Protein AF-A0A382XAJ9-F1 (afdb_monomer_lite)

Secondary structure (DSSP, 8-state):
----HHHHHHHHT--HHHHHHHHT-SS----HHHHHHHHHHHHTT--------S-------------SSHHHHHHHHHHHH-

Organism: NCBI:txid408172

pLDDT: mean 84.81, std 12.37, range [48.53, 96.56]

Sequence (82 aa):
MRVTLKHIADDTGLSIATVSRALSRQKRNHSTSEEKIYASARKLGYPLLTNSGENQQLSIALVMKLFEGEFYASLINGFYEA

Radius of gyration: 21.7 Å; chains: 1; bounding box: 43×24×56 Å

Structure (mmCIF, N/CA/C/O backbone):
data_AF-A0A382XAJ9-F1
#
_entry.id   AF-A0A382XAJ9-F1
#
loop_
_atom_site.group_PDB
_atom_site.id
_atom_site.type_symbol
_atom_site.label_atom_id
_atom_site.label_alt_id
_atom_site.label_comp_id
_atom_site.label_asym_id
_atom_site.label_entity_id
_atom_site.label_seq_id
_atom_site.pdbx_PDB_ins_code
_atom_site.Cartn_x
_atom_site.Cartn_y
_atom_site.Cartn_z
_atom_site.occupancy
_atom_site.B_iso_or_equiv
_atom_site.auth_seq_id
_atom_site.auth_comp_id
_atom_site.auth_asym_id
_atom_site.auth_atom_id
_atom_site.pdbx_PDB_model_num
ATOM 1 N N . MET A 1 1 ? -11.931 -13.255 0.520 1.00 75.44 1 MET A N 1
ATOM 2 C CA . MET A 1 1 ? -12.695 -12.073 0.987 1.00 75.44 1 MET A CA 1
ATOM 3 C C . MET A 1 1 ? -11.704 -10.967 1.327 1.00 75.44 1 MET A C 1
ATOM 5 O O . MET A 1 1 ? -10.698 -11.271 1.954 1.00 75.44 1 MET A O 1
ATOM 9 N N . ARG A 1 2 ? -11.917 -9.726 0.868 1.00 84.31 2 ARG A N 1
ATOM 10 C CA . ARG A 1 2 ? -10.975 -8.614 1.105 1.00 84.31 2 ARG A CA 1
ATOM 11 C C . ARG A 1 2 ? -11.219 -8.002 2.487 1.00 84.31 2 ARG A C 1
ATOM 13 O O . ARG A 1 2 ? -12.368 -7.778 2.862 1.00 84.31 2 ARG A O 1
ATOM 20 N N . VAL A 1 3 ? -10.154 -7.731 3.236 1.00 91.88 3 VAL A N 1
ATOM 21 C CA . VAL A 1 3 ? -10.260 -7.081 4.550 1.00 91.88 3 VAL A CA 1
ATOM 22 C C . VAL A 1 3 ? -10.624 -5.605 4.385 1.00 91.88 3 VAL A C 1
ATOM 24 O O . VAL A 1 3 ? -10.104 -4.931 3.498 1.00 91.88 3 VAL A O 1
ATOM 27 N N . THR A 1 4 ? -11.537 -5.112 5.224 1.00 94.12 4 THR A N 1
ATOM 28 C CA . THR A 1 4 ? -12.058 -3.738 5.193 1.00 94.12 4 THR A CA 1
ATOM 29 C C . THR A 1 4 ? -11.716 -2.993 6.485 1.00 94.12 4 THR A C 1
ATOM 31 O O . THR A 1 4 ? -11.345 -3.608 7.485 1.00 94.12 4 THR A O 1
ATOM 34 N N . LEU A 1 5 ? -11.905 -1.668 6.491 1.00 95.00 5 LEU A N 1
ATOM 35 C CA . LEU A 1 5 ? -11.765 -0.839 7.697 1.00 95.00 5 LEU A CA 1
ATOM 36 C C . LEU A 1 5 ? -12.667 -1.309 8.847 1.00 95.00 5 LEU A C 1
ATOM 38 O O . LEU A 1 5 ? -12.295 -1.163 10.007 1.00 95.00 5 LEU A O 1
ATOM 42 N N . LYS A 1 6 ? -13.829 -1.897 8.527 1.00 95.88 6 LYS A N 1
ATOM 43 C CA . LYS A 1 6 ? -14.756 -2.444 9.522 1.00 95.88 6 LYS A CA 1
ATOM 44 C C . LYS A 1 6 ? -14.128 -3.602 10.297 1.00 95.88 6 LYS A C 1
ATOM 46 O O . LYS A 1 6 ? -14.208 -3.611 11.512 1.00 95.88 6 LYS A O 1
ATOM 51 N N . HIS A 1 7 ? -13.426 -4.515 9.628 1.00 95.75 7 HIS A N 1
ATOM 52 C CA . HIS A 1 7 ? -12.780 -5.634 10.324 1.00 95.75 7 HIS A CA 1
ATOM 53 C C . HIS A 1 7 ? -11.700 -5.166 11.307 1.00 95.75 7 HIS A C 1
ATOM 55 O O . HIS A 1 7 ? -11.554 -5.740 12.378 1.00 95.75 7 HIS A O 1
ATOM 61 N N . ILE A 1 8 ? -10.962 -4.106 10.962 1.00 95.81 8 ILE A N 1
ATOM 62 C CA . ILE A 1 8 ? -9.965 -3.514 11.865 1.00 95.81 8 ILE A CA 1
ATOM 63 C C . ILE A 1 8 ? -10.658 -2.809 13.037 1.00 95.81 8 ILE A C 1
ATOM 65 O O . ILE A 1 8 ? -10.202 -2.908 14.172 1.00 95.81 8 ILE A O 1
ATOM 69 N N . ALA A 1 9 ? -11.762 -2.104 12.781 1.00 96.56 9 ALA A N 1
ATOM 70 C CA . ALA A 1 9 ? -12.574 -1.487 13.828 1.00 96.56 9 ALA A CA 1
ATOM 71 C C . ALA A 1 9 ? -13.098 -2.538 14.821 1.00 96.56 9 ALA A C 1
ATOM 73 O O . ALA A 1 9 ? -12.951 -2.360 16.028 1.00 96.56 9 ALA A O 1
ATOM 74 N N . ASP A 1 10 ? -13.603 -3.662 14.308 1.00 96.56 10 ASP A N 1
ATOM 75 C CA . ASP A 1 10 ? -14.122 -4.770 15.109 1.00 96.56 10 ASP A CA 1
ATOM 76 C C . ASP A 1 10 ? -13.006 -5.462 15.931 1.00 96.56 10 ASP A C 1
ATOM 78 O O . ASP A 1 10 ? -13.210 -5.747 17.107 1.00 96.56 10 ASP A O 1
ATOM 82 N N . ASP A 1 11 ? -11.805 -5.672 15.369 1.00 96.06 11 ASP A N 1
ATOM 83 C CA . ASP A 1 11 ? -10.658 -6.282 16.083 1.00 96.06 11 ASP A CA 1
ATOM 84 C C . ASP A 1 11 ? -10.018 -5.332 17.116 1.00 96.06 11 ASP A C 1
ATOM 86 O O . ASP A 1 11 ? -9.506 -5.783 18.139 1.00 96.06 11 ASP A O 1
ATOM 90 N N . THR A 1 12 ? -10.065 -4.014 16.890 1.00 94.56 12 THR A N 1
ATOM 91 C CA . THR A 1 12 ? -9.470 -3.010 17.799 1.00 94.56 12 THR A CA 1
ATOM 92 C C . THR A 1 12 ? -10.445 -2.417 18.817 1.00 94.56 12 THR A C 1
ATOM 94 O O . THR A 1 12 ? -10.000 -1.785 19.778 1.00 94.56 12 THR A O 1
ATOM 97 N N . GLY A 1 13 ? -11.756 -2.575 18.612 1.00 95.38 13 GLY A N 1
ATOM 98 C CA . GLY A 1 13 ? -12.803 -1.918 19.401 1.00 95.38 13 GLY A CA 1
ATOM 99 C C . GLY A 1 13 ? -12.911 -0.405 19.164 1.00 95.38 13 GLY A C 1
ATOM 100 O O . GLY A 1 13 ? -13.517 0.307 19.965 1.00 95.38 13 GLY A O 1
ATOM 101 N N . LEU A 1 14 ? -12.301 0.115 18.094 1.00 95.12 14 LEU A N 1
ATOM 102 C CA . LEU A 1 14 ? -12.310 1.538 17.750 1.00 95.12 14 LEU A CA 1
ATOM 103 C C . LEU A 1 14 ? -13.343 1.841 16.666 1.00 95.12 14 LEU A C 1
ATOM 105 O O . LEU A 1 14 ? -13.716 0.986 15.873 1.00 95.12 14 LEU A O 1
ATOM 109 N N . SER A 1 15 ? -13.773 3.102 16.574 1.00 96.44 15 SER A N 1
ATOM 110 C CA . SER A 1 15 ? -14.682 3.507 15.498 1.00 96.44 15 SER A CA 1
ATOM 111 C C . SER A 1 15 ? -14.014 3.396 14.120 1.00 96.44 15 SER A C 1
ATOM 113 O O . SER A 1 15 ? -12.828 3.708 13.965 1.00 96.44 15 SER A O 1
ATOM 115 N N . ILE A 1 16 ? -14.798 3.063 13.088 1.00 96.25 16 ILE A N 1
ATOM 116 C CA . ILE A 1 16 ? -14.339 3.038 11.686 1.00 96.25 16 ILE A CA 1
ATOM 117 C C . ILE A 1 16 ? -13.704 4.383 11.294 1.00 96.25 16 ILE A C 1
ATOM 119 O O . ILE A 1 16 ? -12.680 4.412 10.616 1.00 96.25 16 ILE A O 1
ATOM 123 N N . ALA A 1 17 ? -14.255 5.504 11.773 1.00 94.94 17 ALA A N 1
ATOM 124 C CA . ALA A 1 17 ? -13.708 6.836 11.523 1.00 94.94 17 ALA A CA 1
ATOM 125 C C . ALA A 1 17 ? -12.328 7.044 12.173 1.00 94.94 17 ALA A C 1
ATOM 127 O O . ALA A 1 17 ? -11.495 7.771 11.636 1.00 94.94 17 ALA A O 1
ATOM 128 N N . THR A 1 18 ? -12.064 6.436 13.331 1.00 94.06 18 THR A N 1
ATOM 129 C CA . THR A 1 18 ? -10.745 6.474 13.984 1.00 94.06 18 THR A CA 1
ATOM 130 C C . THR A 1 18 ? -9.729 5.659 13.192 1.00 94.06 18 THR A C 1
ATOM 132 O O . THR A 1 18 ? -8.646 6.164 12.903 1.00 94.06 18 THR A 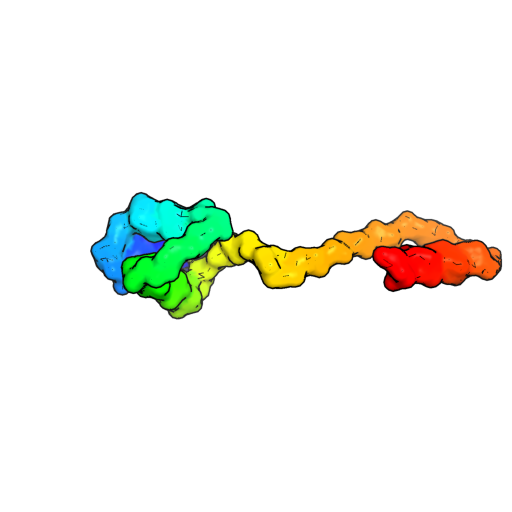O 1
ATOM 135 N N . VAL A 1 19 ? -10.104 4.448 12.770 1.00 94.94 19 VAL A N 1
ATOM 136 C CA . VAL A 1 19 ? -9.270 3.591 11.913 1.00 94.94 19 VAL A CA 1
ATOM 137 C C . VAL A 1 19 ? -8.952 4.296 10.595 1.00 94.94 19 VAL A C 1
ATOM 139 O O . VAL A 1 19 ? -7.787 4.425 10.232 1.00 94.94 19 VAL A O 1
ATOM 142 N N . SER A 1 20 ? -9.971 4.828 9.913 1.00 92.56 20 SER A N 1
ATOM 143 C CA . SER A 1 20 ? -9.802 5.559 8.655 1.00 92.56 20 SER A CA 1
ATOM 144 C C . SER A 1 20 ? -8.834 6.728 8.813 1.00 92.56 20 SER A C 1
ATOM 146 O O . SER A 1 20 ? -7.908 6.855 8.021 1.00 92.56 20 SER A O 1
ATOM 148 N N . ARG A 1 21 ? -9.021 7.557 9.850 1.00 91.25 21 ARG A N 1
ATOM 149 C CA . ARG A 1 21 ? -8.155 8.715 10.119 1.00 91.25 21 ARG A CA 1
ATOM 150 C C . ARG A 1 21 ? -6.713 8.310 10.414 1.00 91.25 21 ARG A C 1
ATOM 152 O O . ARG A 1 21 ? -5.803 9.009 9.989 1.00 91.25 21 ARG A O 1
ATOM 159 N N . ALA A 1 22 ? -6.497 7.218 11.145 1.00 91.38 22 ALA A N 1
ATOM 160 C CA . ALA A 1 22 ? -5.155 6.731 11.458 1.00 91.38 22 ALA A CA 1
ATOM 161 C C . ALA A 1 22 ? -4.424 6.207 10.211 1.00 91.38 22 ALA A C 1
ATOM 163 O O . ALA A 1 22 ? -3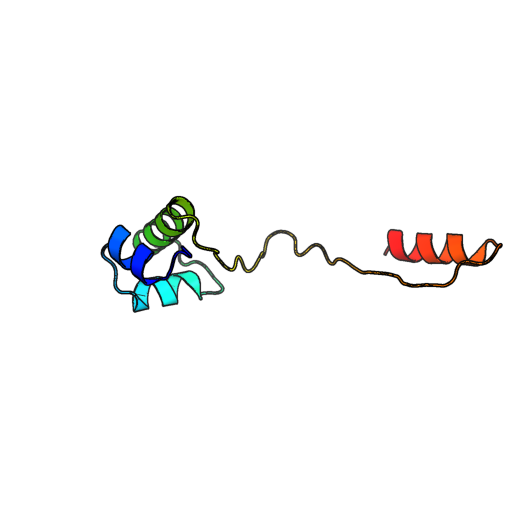.243 6.495 10.027 1.00 91.38 22 ALA A O 1
ATOM 164 N N . LEU A 1 23 ? -5.128 5.478 9.338 1.00 89.00 23 LEU A N 1
ATOM 165 C CA . LEU A 1 23 ? -4.545 4.888 8.129 1.00 89.00 23 LEU A CA 1
ATOM 166 C C . LEU A 1 23 ? -4.384 5.883 6.970 1.00 89.00 23 LEU A C 1
ATOM 168 O O . LEU A 1 23 ? -3.563 5.650 6.090 1.00 89.00 23 LEU A O 1
ATOM 172 N N . SER A 1 24 ? -5.147 6.981 6.948 1.00 86.38 24 SER A N 1
ATOM 173 C CA . SER A 1 24 ? -5.070 8.002 5.891 1.00 86.38 24 SER A CA 1
ATOM 174 C C . SER A 1 24 ? -4.048 9.110 6.163 1.00 86.38 24 SER A C 1
ATOM 176 O O . SER A 1 24 ? -3.852 9.987 5.322 1.00 86.38 24 SER A O 1
ATOM 178 N N . ARG A 1 25 ? -3.448 9.152 7.355 1.00 81.25 25 ARG A N 1
ATOM 179 C CA . ARG A 1 25 ? -2.503 10.208 7.739 1.00 81.25 25 ARG A CA 1
ATOM 180 C C . ARG A 1 25 ? -1.160 10.045 7.033 1.00 81.25 25 ARG A C 1
ATOM 182 O O . ARG A 1 25 ? -0.624 8.948 6.947 1.00 81.25 25 ARG A O 1
ATOM 189 N N . GLN A 1 26 ? -0.584 11.168 6.602 1.00 75.12 26 GLN A N 1
ATOM 190 C CA . GLN A 1 26 ? 0.761 11.204 6.013 1.00 75.12 26 GLN A CA 1
ATOM 191 C C . GLN A 1 26 ? 1.873 11.047 7.057 1.00 75.12 26 GLN A C 1
ATOM 193 O O . GLN A 1 26 ? 2.897 10.435 6.775 1.00 75.12 26 GLN A O 1
ATOM 198 N N . LYS A 1 27 ? 1.669 11.577 8.269 1.00 78.06 27 LYS A N 1
ATOM 199 C CA . LYS A 1 27 ? 2.615 11.481 9.384 1.00 78.06 27 LYS A CA 1
ATOM 200 C C . LYS A 1 27 ? 1.971 10.722 10.539 1.00 78.06 27 LYS A C 1
ATOM 202 O O . LYS A 1 27 ? 0.857 11.055 10.946 1.00 78.06 27 LYS A O 1
ATOM 207 N N . ARG A 1 28 ? 2.675 9.709 11.049 1.00 79.69 28 ARG A N 1
ATOM 208 C CA . ARG A 1 28 ? 2.231 8.908 12.197 1.00 79.69 28 ARG A CA 1
ATOM 209 C C . ARG A 1 28 ? 2.373 9.707 13.487 1.00 79.69 28 ARG A C 1
ATOM 211 O O . ARG A 1 28 ? 3.385 10.377 13.688 1.00 79.69 28 ARG A O 1
ATOM 218 N N . ASN A 1 29 ? 1.380 9.606 14.367 1.00 79.12 29 ASN A N 1
ATOM 219 C CA . ASN A 1 29 ? 1.423 10.215 15.698 1.00 79.12 29 ASN A CA 1
ATOM 220 C C . ASN A 1 29 ? 1.960 9.255 16.770 1.00 79.12 29 ASN A C 1
ATOM 222 O O . ASN A 1 29 ? 2.137 9.688 17.905 1.00 79.12 29 ASN A O 1
ATOM 226 N N . HIS A 1 30 ? 2.198 7.981 16.431 1.00 81.75 30 HIS A N 1
ATOM 227 C CA . HIS A 1 30 ? 2.721 6.943 17.334 1.00 81.75 30 HIS A CA 1
ATOM 228 C C . HIS A 1 30 ? 1.952 6.847 18.660 1.00 81.75 30 HIS A C 1
ATOM 230 O O . HIS A 1 30 ? 2.498 6.530 19.712 1.00 81.75 30 HIS A O 1
ATOM 236 N N . SER A 1 31 ? 0.652 7.143 18.618 1.00 88.25 31 SER A N 1
ATOM 237 C CA . SER A 1 31 ? -0.200 6.963 19.789 1.00 88.25 31 SER A CA 1
ATOM 238 C C . SER A 1 31 ? -0.477 5.478 20.017 1.00 88.25 31 SER A C 1
ATOM 240 O O . SER A 1 31 ? -0.567 4.701 19.067 1.00 88.25 31 SER A O 1
ATOM 242 N N . THR A 1 32 ? -0.725 5.088 21.265 1.00 90.62 32 THR A N 1
ATOM 243 C CA . THR A 1 32 ? -1.064 3.699 21.626 1.00 90.62 32 THR A CA 1
ATOM 244 C C . THR A 1 32 ? -2.249 3.141 20.830 1.00 90.62 32 THR A C 1
ATOM 246 O O . THR A 1 32 ? -2.276 1.965 20.478 1.00 90.62 32 THR A O 1
ATOM 249 N N . SER A 1 33 ? -3.238 3.982 20.509 1.00 89.06 33 SER A N 1
ATOM 250 C CA . SER A 1 33 ? -4.395 3.592 19.690 1.00 89.06 33 SER A CA 1
ATOM 251 C C . SER A 1 33 ? -4.023 3.396 18.222 1.00 89.06 33 SER A C 1
ATOM 253 O O . SER A 1 33 ? -4.505 2.473 17.574 1.00 89.06 33 SER A O 1
ATOM 255 N N . GLU A 1 34 ? -3.146 4.245 17.697 1.00 90.00 34 GLU A N 1
ATOM 256 C CA . GLU A 1 34 ? -2.655 4.151 16.325 1.00 90.00 34 GLU A CA 1
ATOM 257 C C . GLU A 1 34 ? -1.782 2.907 16.132 1.00 90.00 34 GLU A C 1
ATOM 259 O O . GLU A 1 34 ? -1.966 2.180 15.160 1.00 90.00 34 GLU A O 1
ATOM 264 N N . GLU A 1 35 ? -0.912 2.588 17.089 1.00 91.56 35 GLU A N 1
ATOM 265 C CA . GLU A 1 35 ? -0.120 1.355 17.058 1.00 91.56 35 GLU A CA 1
ATOM 266 C C . GLU A 1 35 ? -1.002 0.103 17.066 1.00 91.56 35 GLU A C 1
ATOM 268 O O . GLU A 1 35 ? -0.772 -0.807 16.269 1.00 91.56 35 GLU A O 1
ATOM 273 N N . LYS A 1 36 ? -2.068 0.084 17.879 1.00 94.00 36 LYS A N 1
ATOM 274 C CA . LYS A 1 36 ? -3.069 -0.997 17.859 1.00 94.00 36 LYS A CA 1
ATOM 275 C C . LYS A 1 36 ? -3.736 -1.139 16.490 1.00 94.00 36 LYS A C 1
ATOM 277 O O . LYS A 1 36 ? -3.881 -2.259 16.005 1.00 94.00 36 LYS A O 1
ATOM 282 N N . ILE A 1 37 ? -4.096 -0.026 15.846 1.00 94.06 37 ILE A N 1
ATOM 283 C CA . ILE A 1 37 ? -4.685 -0.026 14.497 1.00 94.06 37 ILE A CA 1
ATOM 284 C C . ILE A 1 37 ? -3.710 -0.619 13.476 1.00 94.06 37 ILE A C 1
ATOM 286 O O . ILE A 1 37 ? -4.097 -1.497 12.708 1.00 94.06 37 ILE A O 1
ATOM 290 N N . TYR A 1 38 ? -2.447 -0.185 13.471 1.00 91.44 38 TYR A N 1
ATOM 291 C CA . TYR A 1 38 ? -1.446 -0.701 12.532 1.00 91.44 38 TYR A CA 1
ATOM 292 C C . TYR A 1 38 ? -1.091 -2.170 12.794 1.00 91.44 38 TYR A C 1
ATOM 294 O O . TYR A 1 38 ? -0.913 -2.929 11.839 1.00 91.44 38 TYR A O 1
ATOM 302 N N . ALA A 1 39 ? -1.020 -2.594 14.058 1.00 92.06 39 ALA A N 1
ATOM 303 C CA . ALA A 1 39 ? -0.799 -3.990 14.425 1.00 92.06 39 ALA A CA 1
ATOM 304 C C . ALA A 1 39 ? -1.959 -4.882 13.955 1.00 92.06 39 ALA A C 1
ATOM 306 O O . ALA A 1 39 ? -1.726 -5.904 13.311 1.00 92.06 39 ALA A O 1
ATOM 307 N N . SER A 1 40 ? -3.201 -4.454 14.198 1.00 94.25 40 SER A N 1
ATOM 308 C CA . SER A 1 40 ? -4.412 -5.141 13.736 1.00 94.25 40 SER A CA 1
ATOM 309 C C . SER A 1 40 ? -4.489 -5.208 12.207 1.00 94.25 40 SER A C 1
ATOM 311 O O . SER A 1 40 ? -4.678 -6.280 11.635 1.00 94.25 40 SER A O 1
ATOM 313 N N . ALA A 1 41 ? -4.236 -4.092 11.517 1.00 92.12 41 ALA A N 1
ATOM 314 C CA . ALA A 1 41 ? -4.225 -4.039 10.058 1.00 92.12 41 ALA A CA 1
ATOM 315 C C . ALA A 1 41 ? -3.190 -5.002 9.446 1.00 92.12 41 ALA A C 1
ATOM 317 O O . ALA A 1 41 ? -3.504 -5.693 8.477 1.00 92.12 41 ALA A O 1
ATOM 318 N N . ARG A 1 42 ? -1.985 -5.097 10.031 1.00 90.25 42 ARG A N 1
ATOM 319 C CA . ARG A 1 42 ? -0.951 -6.065 9.617 1.00 90.25 42 ARG A CA 1
ATOM 320 C C . ARG A 1 42 ? -1.378 -7.507 9.887 1.00 90.25 42 ARG A C 1
ATOM 322 O O . ARG A 1 42 ? -1.281 -8.335 8.990 1.00 90.25 42 ARG A O 1
ATOM 329 N N . LYS A 1 43 ? -1.893 -7.790 11.089 1.00 92.75 43 LYS A N 1
ATOM 330 C CA . LYS A 1 43 ? -2.402 -9.113 11.495 1.00 92.75 43 LYS A CA 1
ATOM 331 C C . LYS A 1 43 ? -3.499 -9.616 10.553 1.00 92.75 43 LYS A C 1
ATOM 333 O O . LYS A 1 43 ? -3.507 -10.786 10.193 1.00 92.75 43 LYS A O 1
ATOM 338 N N . LEU A 1 44 ? -4.413 -8.735 10.148 1.00 91.88 44 LEU A N 1
ATOM 339 C CA . LEU A 1 44 ? -5.531 -9.064 9.264 1.00 91.88 44 LEU A CA 1
ATOM 340 C C . LEU A 1 44 ? -5.147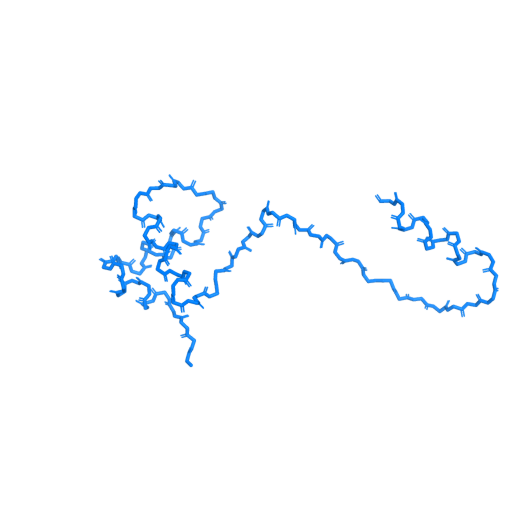 -9.058 7.773 1.00 91.88 44 LEU A C 1
ATOM 342 O O . LEU A 1 44 ? -5.978 -9.397 6.938 1.00 91.88 44 LEU A O 1
ATOM 346 N N . GLY A 1 45 ? -3.923 -8.663 7.407 1.00 87.94 45 GLY A N 1
ATOM 347 C CA . GLY A 1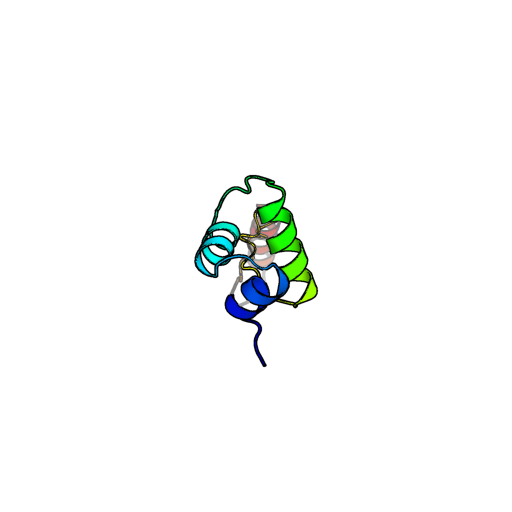 45 ? -3.520 -8.549 6.003 1.00 87.94 45 GLY A CA 1
ATOM 348 C C . GLY A 1 45 ? -4.286 -7.459 5.245 1.00 87.94 45 GLY A C 1
ATOM 349 O O . GLY A 1 45 ? -4.557 -7.592 4.050 1.00 87.94 45 GLY A O 1
ATOM 350 N N . TYR A 1 46 ? -4.682 -6.383 5.933 1.00 89.94 46 TYR A N 1
ATOM 351 C CA . TYR A 1 46 ? -5.282 -5.228 5.277 1.00 89.94 46 TYR A CA 1
ATOM 352 C C . TYR A 1 46 ? -4.247 -4.584 4.344 1.00 89.94 46 TYR A C 1
ATOM 354 O O . TYR A 1 46 ? -3.118 -4.343 4.784 1.00 89.94 46 TYR A O 1
ATOM 362 N N . PRO A 1 47 ? -4.603 -4.274 3.082 1.00 80.50 47 PRO A N 1
ATOM 363 C CA . PRO A 1 47 ? -3.712 -3.591 2.156 1.00 80.50 47 PRO A CA 1
ATOM 364 C C . PRO A 1 47 ? -3.546 -2.147 2.624 1.00 80.50 47 PRO A C 1
ATOM 366 O O . PRO A 1 47 ? -4.261 -1.238 2.199 1.00 80.50 47 PRO A O 1
ATOM 369 N N . LEU A 1 48 ? -2.624 -1.949 3.561 1.00 72.88 48 LEU A N 1
ATOM 370 C CA . LEU A 1 48 ? -2.149 -0.636 3.932 1.00 72.88 48 LEU A CA 1
ATOM 371 C C . LEU A 1 48 ? -1.572 -0.032 2.658 1.00 72.88 48 LEU A C 1
ATOM 373 O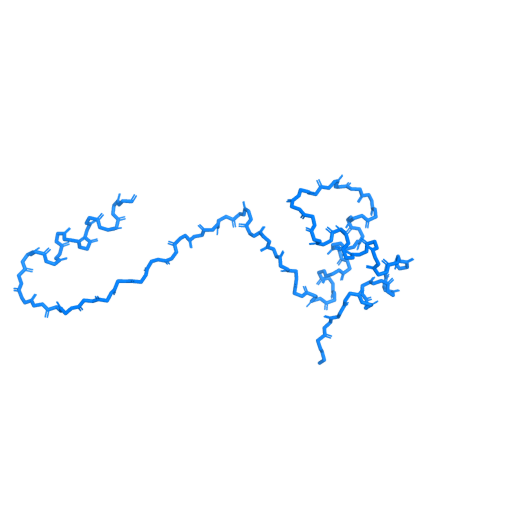 O . LEU A 1 48 ? -0.619 -0.568 2.095 1.00 72.88 48 LEU A O 1
ATOM 377 N N . LEU A 1 49 ? -2.163 1.073 2.207 1.00 63.91 49 LEU A N 1
ATOM 378 C CA . LEU A 1 49 ? -1.484 1.990 1.310 1.00 63.91 49 LEU A CA 1
ATOM 379 C C . LEU A 1 49 ? -0.329 2.545 2.135 1.00 63.91 49 LEU A C 1
ATOM 381 O O . LEU A 1 49 ? -0.446 3.578 2.791 1.00 63.91 49 LEU A O 1
ATOM 385 N N . THR A 1 50 ? 0.765 1.794 2.209 1.00 53.62 50 THR A N 1
ATOM 386 C CA . THR A 1 50 ? 2.027 2.378 2.592 1.00 53.62 50 THR A CA 1
ATOM 387 C C . THR A 1 50 ? 2.241 3.436 1.525 1.00 53.62 50 THR A C 1
ATOM 389 O O . THR A 1 50 ? 2.548 3.126 0.378 1.00 53.62 50 THR A O 1
ATOM 392 N N . ASN A 1 51 ? 2.019 4.703 1.875 1.00 50.66 51 ASN A N 1
ATOM 393 C CA . ASN A 1 51 ? 2.830 5.745 1.281 1.00 50.66 51 ASN A CA 1
ATOM 394 C C . ASN A 1 51 ? 4.240 5.327 1.667 1.00 50.66 51 ASN A C 1
ATOM 396 O O . ASN A 1 51 ? 4.659 5.539 2.804 1.00 50.66 51 ASN A O 1
ATOM 400 N N . SER A 1 52 ? 4.863 4.551 0.784 1.00 48.53 52 SER A N 1
ATOM 401 C CA . SER A 1 52 ? 6.194 4.003 0.928 1.00 48.53 52 SER A CA 1
ATOM 402 C C . SER A 1 52 ? 7.128 5.202 0.932 1.00 48.53 52 SER A C 1
ATOM 404 O O . SER A 1 52 ? 7.672 5.589 -0.090 1.00 48.53 52 SER A O 1
ATOM 406 N N . GLY A 1 53 ? 7.231 5.857 2.087 1.00 50.00 53 GLY A N 1
ATOM 407 C CA . GLY A 1 53 ? 8.256 6.842 2.404 1.00 50.00 53 GLY A CA 1
ATOM 408 C C . GLY A 1 53 ? 9.609 6.179 2.650 1.00 50.00 53 GLY A C 1
ATOM 409 O O . GLY A 1 53 ? 10.539 6.842 3.081 1.00 50.00 53 GLY A O 1
ATOM 410 N N . GLU A 1 54 ? 9.723 4.880 2.379 1.00 53.31 54 GLU A N 1
ATOM 411 C CA . GLU A 1 54 ? 10.961 4.123 2.412 1.00 53.31 54 GLU A CA 1
ATOM 412 C C . GLU A 1 54 ? 11.122 3.506 1.019 1.00 53.31 54 GLU A C 1
ATOM 414 O O . GLU A 1 54 ? 10.375 2.607 0.635 1.00 53.31 54 GLU A O 1
ATOM 419 N N . ASN A 1 55 ? 12.041 4.085 0.242 1.00 52.06 55 ASN A N 1
ATOM 420 C CA . ASN A 1 55 ? 12.411 3.704 -1.122 1.00 52.06 55 ASN A CA 1
ATOM 421 C C . ASN A 1 55 ? 11.258 3.699 -2.138 1.00 52.06 55 ASN A C 1
ATOM 423 O O . ASN A 1 55 ? 10.866 2.653 -2.655 1.00 52.06 55 ASN A O 1
ATOM 427 N N . GLN A 1 56 ? 10.772 4.885 -2.525 1.00 54.66 56 GLN A N 1
ATOM 428 C CA . GLN A 1 56 ? 10.206 5.031 -3.870 1.00 54.66 56 GLN A CA 1
ATOM 429 C C . GLN A 1 56 ? 11.339 4.810 -4.875 1.00 54.66 56 GLN A C 1
ATOM 431 O O . GLN A 1 56 ? 11.987 5.756 -5.313 1.00 54.66 56 GLN A O 1
ATOM 436 N N . GLN A 1 57 ? 11.628 3.548 -5.193 1.00 60.28 57 GLN A N 1
ATOM 437 C CA . GLN A 1 57 ? 12.536 3.218 -6.275 1.00 60.28 57 GLN A CA 1
ATOM 438 C C . GLN A 1 57 ? 11.876 3.689 -7.569 1.00 60.28 57 GLN A C 1
ATOM 440 O O . GLN A 1 57 ? 10.933 3.065 -8.064 1.00 60.28 57 GLN A O 1
ATOM 445 N N . LEU A 1 58 ? 12.333 4.842 -8.062 1.00 69.38 58 LEU A N 1
ATOM 446 C CA . LEU A 1 58 ? 11.883 5.425 -9.315 1.00 69.38 58 LEU A CA 1
ATOM 447 C C . LEU A 1 58 ? 12.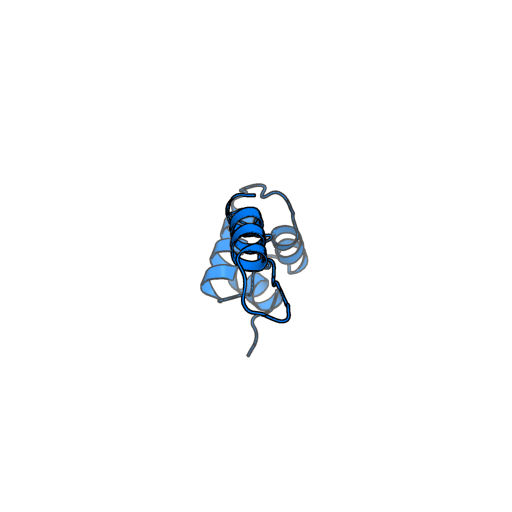207 4.425 -10.427 1.00 69.38 58 LEU A C 1
ATOM 449 O O . LEU A 1 58 ? 13.350 4.276 -10.844 1.00 69.38 58 LEU A O 1
ATOM 453 N N . SER A 1 59 ? 11.193 3.677 -10.847 1.00 78.12 59 SER A N 1
ATOM 454 C CA . SER A 1 59 ? 11.332 2.663 -11.885 1.00 78.12 59 SER A CA 1
ATOM 455 C C . SER A 1 59 ? 11.004 3.312 -13.222 1.00 78.12 59 SER A C 1
ATOM 457 O O . SER A 1 59 ? 9.862 3.706 -13.456 1.00 78.12 59 SER A O 1
ATOM 459 N N . ILE A 1 60 ? 12.010 3.451 -14.084 1.00 81.81 60 ILE A N 1
ATOM 460 C CA . ILE A 1 60 ? 11.876 4.038 -15.420 1.00 81.81 60 ILE A CA 1
ATOM 461 C C . ILE A 1 60 ? 11.915 2.905 -16.448 1.00 81.81 60 ILE A C 1
ATOM 463 O O . ILE A 1 60 ? 12.810 2.064 -16.418 1.00 81.81 60 ILE A O 1
ATOM 467 N N . ALA A 1 61 ? 10.946 2.878 -17.366 1.00 89.00 61 ALA A N 1
ATOM 468 C CA . ALA A 1 61 ? 10.936 1.950 -18.493 1.00 89.00 61 ALA A CA 1
ATOM 469 C C . ALA A 1 61 ? 11.410 2.669 -19.764 1.00 89.00 61 ALA A C 1
ATOM 471 O O . ALA A 1 61 ? 10.784 3.636 -20.200 1.00 89.00 61 ALA A O 1
ATOM 472 N N . LEU A 1 62 ? 12.499 2.184 -20.367 1.00 84.50 62 LEU A N 1
ATOM 473 C CA . LEU A 1 62 ? 13.018 2.680 -21.642 1.00 84.50 62 LEU A CA 1
ATOM 474 C C . LEU A 1 62 ? 12.561 1.759 -22.779 1.00 84.50 62 LEU A C 1
ATOM 476 O O . LEU A 1 62 ? 12.848 0.564 -22.766 1.00 84.50 62 LEU A O 1
ATOM 480 N N . VAL A 1 63 ? 11.877 2.315 -23.781 1.00 89.94 63 VAL A N 1
ATOM 481 C CA . VAL A 1 63 ? 11.482 1.588 -24.997 1.00 89.94 63 VAL A CA 1
ATOM 482 C C . VAL A 1 63 ? 12.168 2.238 -26.186 1.00 89.94 63 VAL A C 1
ATOM 484 O O . VAL A 1 63 ? 11.897 3.393 -26.509 1.00 89.94 63 VAL A O 1
ATOM 487 N N . MET A 1 64 ? 13.055 1.499 -26.848 1.00 85.88 64 MET A N 1
ATOM 488 C CA . MET A 1 64 ? 13.757 1.992 -28.027 1.00 85.88 64 MET A CA 1
ATOM 489 C C . MET A 1 64 ? 14.056 0.882 -29.031 1.00 85.88 64 MET A C 1
ATOM 491 O O . MET A 1 64 ? 14.123 -0.295 -28.684 1.00 85.88 64 MET A O 1
ATOM 495 N N . LYS A 1 65 ? 14.254 1.269 -30.293 1.00 86.56 65 LYS A N 1
ATOM 496 C CA . LYS A 1 65 ? 14.705 0.362 -31.349 1.00 86.56 65 LYS A CA 1
ATOM 497 C C . LYS A 1 65 ? 16.230 0.284 -31.325 1.00 86.56 65 LYS A C 1
ATOM 499 O O . LYS A 1 65 ? 16.888 1.318 -31.417 1.00 86.56 65 LYS A O 1
ATOM 504 N N . LEU A 1 66 ? 16.765 -0.929 -31.202 1.00 87.19 66 LEU A N 1
ATOM 505 C CA . LEU A 1 66 ? 18.204 -1.170 -31.190 1.00 87.19 66 LEU A CA 1
ATOM 506 C C . LEU A 1 66 ? 18.731 -1.296 -32.623 1.00 87.19 66 LEU A C 1
ATOM 508 O O . LEU A 1 66 ? 18.135 -1.990 -33.450 1.00 87.19 66 LEU A O 1
ATOM 512 N N . PHE A 1 67 ? 19.848 -0.631 -32.895 1.00 85.75 67 PHE A N 1
ATOM 513 C CA . PHE A 1 67 ? 20.622 -0.778 -34.122 1.00 85.75 67 PHE A CA 1
ATOM 514 C C . PHE A 1 67 ? 22.090 -0.984 -33.747 1.00 85.75 67 PHE A C 1
ATOM 516 O O . PHE A 1 67 ? 22.503 -0.653 -32.637 1.00 85.75 67 PHE A O 1
ATOM 523 N N . GLU A 1 68 ? 22.871 -1.543 -34.663 1.00 85.44 68 GLU A N 1
ATOM 524 C CA . GLU A 1 68 ? 24.298 -1.763 -34.445 1.00 85.44 68 GLU A CA 1
ATOM 525 C C . GLU A 1 68 ? 25.051 -0.424 -34.330 1.00 85.44 68 GLU A C 1
ATOM 527 O O . GLU A 1 68 ? 24.869 0.468 -35.162 1.00 85.44 68 GLU A O 1
ATOM 532 N N . GLY A 1 69 ? 25.870 -0.272 -33.281 1.00 85.75 69 GLY A N 1
ATOM 533 C CA . GLY A 1 69 ? 26.723 0.900 -33.061 1.00 85.75 69 GLY A CA 1
ATOM 534 C C . GLY A 1 69 ? 26.875 1.325 -31.592 1.00 85.75 69 GLY A C 1
ATOM 535 O O . GLY A 1 69 ? 26.062 0.991 -30.733 1.00 85.75 69 GLY A O 1
ATOM 536 N N . GLU A 1 70 ? 27.909 2.126 -31.323 1.00 86.81 70 GLU A N 1
ATOM 537 C CA . GLU A 1 70 ? 28.334 2.569 -29.977 1.00 86.81 70 GLU A CA 1
ATOM 538 C C . GLU A 1 70 ? 27.361 3.545 -29.286 1.00 86.81 70 GLU A C 1
ATOM 540 O O . GLU A 1 70 ? 27.359 3.701 -28.063 1.00 86.81 70 GLU A O 1
ATOM 545 N N . PHE A 1 71 ? 26.502 4.213 -30.059 1.00 88.69 71 PHE A N 1
ATOM 546 C CA . PHE A 1 71 ? 25.595 5.245 -29.549 1.00 88.69 71 PHE A CA 1
ATOM 547 C C . PHE A 1 71 ? 24.633 4.718 -28.471 1.00 88.69 71 PHE A C 1
ATOM 549 O O . PHE A 1 71 ? 24.461 5.348 -27.428 1.00 88.69 71 PHE A O 1
ATOM 556 N N . TYR A 1 72 ? 24.022 3.551 -28.699 1.00 89.19 72 TYR A N 1
ATOM 557 C CA . TYR A 1 72 ? 23.039 2.978 -27.774 1.00 89.19 72 TYR A CA 1
ATOM 558 C C . TYR A 1 72 ? 23.679 2.534 -26.458 1.00 89.19 72 TYR A C 1
ATOM 560 O O . TYR A 1 72 ? 23.080 2.720 -25.401 1.00 89.19 72 TYR A O 1
ATOM 568 N N . ALA A 1 73 ? 24.907 2.010 -26.513 1.00 87.75 73 ALA A N 1
ATOM 569 C CA . ALA A 1 73 ? 25.665 1.637 -25.323 1.00 87.75 73 ALA A CA 1
ATOM 570 C C . ALA A 1 73 ? 25.971 2.867 -24.457 1.00 87.75 73 ALA A C 1
ATOM 572 O O . ALA A 1 73 ? 25.712 2.856 -23.255 1.00 87.75 73 ALA A O 1
ATOM 573 N N . SER A 1 74 ? 26.431 3.959 -25.080 1.00 90.00 74 SER A N 1
ATOM 574 C CA . SER A 1 74 ? 26.693 5.222 -24.381 1.00 90.00 74 SER A CA 1
ATOM 575 C C . SER A 1 74 ? 25.424 5.819 -23.757 1.00 90.00 74 SER A C 1
ATOM 577 O O . SER A 1 74 ? 25.451 6.245 -22.603 1.00 90.00 74 SER A O 1
ATOM 579 N N . LEU A 1 75 ? 24.294 5.785 -24.475 1.00 89.31 75 LEU A N 1
ATOM 580 C CA . LEU A 1 75 ? 23.010 6.277 -23.973 1.00 89.31 75 LEU A CA 1
ATOM 581 C C . LEU A 1 75 ? 22.517 5.476 -22.760 1.00 89.31 75 LEU A C 1
ATOM 583 O O . LEU A 1 75 ? 22.128 6.069 -21.757 1.00 89.31 75 LEU A O 1
ATOM 587 N N . ILE A 1 76 ? 22.540 4.141 -22.839 1.00 90.19 76 ILE A N 1
ATOM 588 C CA . ILE A 1 76 ? 22.115 3.265 -21.736 1.00 90.19 76 ILE A CA 1
ATOM 589 C C . ILE A 1 76 ? 23.012 3.478 -20.515 1.00 90.19 76 ILE A C 1
ATOM 591 O O . ILE A 1 76 ? 22.500 3.585 -19.403 1.00 90.19 76 ILE A O 1
ATOM 595 N N . ASN A 1 77 ? 24.326 3.613 -20.719 1.00 90.25 77 ASN A N 1
ATOM 596 C CA . ASN A 1 77 ? 25.260 3.919 -19.638 1.00 90.25 77 ASN A CA 1
ATOM 597 C C . ASN A 1 77 ? 24.937 5.266 -18.971 1.00 90.25 77 ASN A C 1
ATOM 599 O O . ASN A 1 77 ? 24.944 5.367 -17.751 1.00 90.25 77 ASN A O 1
ATOM 603 N N . GLY A 1 78 ? 24.577 6.285 -19.757 1.00 89.31 78 GLY A N 1
ATOM 604 C CA . GLY A 1 78 ? 24.138 7.577 -19.226 1.00 89.31 78 GLY A CA 1
ATOM 605 C C . GLY A 1 78 ? 22.868 7.495 -18.372 1.00 89.31 78 GLY A C 1
ATOM 606 O O . GLY A 1 78 ? 22.779 8.181 -17.362 1.00 89.31 78 GLY A O 1
ATOM 607 N N . PHE A 1 79 ? 21.905 6.642 -18.736 1.00 88.75 79 PHE A N 1
ATOM 608 C CA . PHE A 1 79 ? 20.707 6.405 -17.917 1.00 88.75 79 PHE A CA 1
ATOM 609 C C . PHE A 1 79 ? 20.986 5.594 -16.650 1.00 88.75 79 PHE A C 1
ATOM 611 O O . PHE A 1 79 ? 20.240 5.719 -15.686 1.00 88.75 79 PHE A O 1
ATOM 618 N N . TYR A 1 80 ? 22.006 4.736 -16.668 1.00 85.62 80 TYR A N 1
ATOM 619 C CA . TYR A 1 80 ? 22.379 3.917 -15.518 1.00 85.62 80 TYR A CA 1
ATOM 620 C C . TYR A 1 80 ? 23.137 4.716 -14.446 1.00 85.62 80 TYR A C 1
ATOM 622 O O . TYR A 1 80 ? 22.944 4.472 -13.260 1.00 85.62 80 TYR A O 1
ATOM 630 N N . GLU A 1 81 ? 23.976 5.668 -14.861 1.00 88.00 81 GLU A N 1
ATOM 631 C CA . GLU A 1 81 ? 24.808 6.489 -13.966 1.00 88.00 81 GLU A CA 1
ATOM 632 C C . GLU A 1 81 ? 24.102 7.749 -13.412 1.00 88.00 81 GLU A C 1
ATOM 634 O O . GLU A 1 81 ? 24.668 8.430 -12.556 1.00 88.00 81 GLU A O 1
ATOM 639 N N . ALA A 1 82 ? 22.909 8.094 -13.912 1.00 75.62 82 ALA A N 1
ATOM 640 C CA . ALA A 1 82 ? 22.148 9.292 -13.524 1.00 75.62 82 ALA A CA 1
ATOM 641 C C . ALA A 1 82 ? 21.250 9.065 -12.297 1.00 75.62 82 ALA A C 1
ATOM 643 O O . ALA A 1 82 ? 21.179 9.991 -11.454 1.00 75.62 82 ALA A O 1
#

Foldseek 3Di:
DADDLVQLCVQLVHDSVVLCVLLPDPDHPPDPSSVSSVVSCVVVVHPRPPPCPPDPPPDDDDDDDDDDDDVVVVVVVVVVVD

InterPro domains:
  IPR000843 LacI-type HTH domain [PF00356] (4-46)
  IPR000843 LacI-type HTH domain [SM00354] (2-69)
  IPR000843 LacI-type HTH domain [cd01392] (6-46)
  IPR010982 Lambda repressor-like, DNA-binding domain superfamily [G3DSA:1.10.260.40] (1-46)
  IPR010982 Lambda repressor-like, DNA-binding domain superfamily [SSF47413] (2-47)